Protein AF-K7FGT5-F1 (afdb_monomer_lite)

Secondary structure (DSSP, 8-state):
-HHHHHH-GGGHHHHHHHHHHHHHSTTTHHHHHHHHHHHHHHHGGG-GGGHHHHHHHHHTGGGS---HHHHHHHHHHHHHHHTTS-HHHHHHHHHHHHHHHHHHHHHHHTS---TT-----HHHHHHHHHHHHH------TTPPPHHHHHHHHHHHHHHHH-

Structure (mmCIF, N/CA/C/O backbone):
data_AF-K7FGT5-F1
#
_entry.id   AF-K7FGT5-F1
#
loop_
_atom_site.group_PDB
_atom_site.id
_atom_site.type_symbol
_atom_site.label_atom_id
_atom_site.label_alt_id
_atom_site.label_comp_id
_atom_site.label_asym_id
_atom_site.label_entity_id
_atom_site.label_seq_id
_atom_site.pdbx_PDB_ins_code
_atom_site.Cartn_x
_atom_site.Cartn_y
_atom_site.Cartn_z
_atom_site.occupancy
_atom_site.B_iso_or_equiv
_atom_site.auth_seq_id
_atom_site.auth_comp_id
_atom_site.auth_asym_id
_atom_site.auth_atom_id
_atom_site.pdbx_PDB_model_num
ATOM 1 N N . MET A 1 1 ? 4.982 14.509 -15.306 1.00 84.31 1 MET A N 1
ATOM 2 C CA . MET A 1 1 ? 6.459 14.494 -15.130 1.00 84.31 1 MET A CA 1
ATOM 3 C C . MET A 1 1 ? 6.947 13.137 -14.652 1.00 84.31 1 MET A C 1
ATOM 5 O O . MET A 1 1 ? 8.104 12.831 -14.903 1.00 84.31 1 MET A O 1
ATOM 9 N N . SER A 1 2 ? 6.108 12.308 -14.021 1.00 90.62 2 SER A N 1
ATOM 10 C CA . SER A 1 2 ? 6.472 10.933 -13.660 1.00 90.62 2 SER A CA 1
ATOM 11 C C . SER A 1 2 ? 6.976 10.119 -14.858 1.00 90.62 2 SER A C 1
ATOM 13 O O . SER A 1 2 ? 7.909 9.349 -14.714 1.00 90.62 2 SER A O 1
ATOM 15 N N . GLU A 1 3 ? 6.452 10.367 -16.059 1.00 96.25 3 GLU A N 1
ATOM 16 C CA . GLU A 1 3 ? 6.885 9.739 -17.314 1.00 96.25 3 GLU A CA 1
ATOM 17 C C . GLU A 1 3 ? 8.320 10.116 -17.710 1.00 96.25 3 GLU A C 1
ATOM 19 O O . GLU A 1 3 ? 9.023 9.342 -18.353 1.00 96.25 3 GLU A O 1
ATOM 24 N N . VAL A 1 4 ? 8.768 11.321 -17.344 1.00 96.69 4 VAL A N 1
ATOM 25 C CA . VAL A 1 4 ? 10.150 11.760 -17.586 1.00 96.69 4 VAL A CA 1
ATOM 26 C C . VAL A 1 4 ? 11.094 11.064 -16.612 1.00 96.69 4 VAL A C 1
ATOM 28 O O . VAL A 1 4 ? 12.171 10.649 -17.029 1.00 96.69 4 VAL A O 1
ATOM 31 N N . VAL A 1 5 ? 10.683 10.908 -15.349 1.00 97.25 5 VAL A N 1
ATOM 32 C CA . VAL A 1 5 ? 11.445 10.170 -14.327 1.00 97.25 5 VAL A CA 1
ATOM 33 C C . VAL A 1 5 ? 11.552 8.692 -14.701 1.00 97.25 5 VAL A C 1
ATOM 35 O O . VAL A 1 5 ? 12.636 8.130 -14.628 1.00 97.25 5 VAL A O 1
ATOM 38 N N . ASP A 1 6 ? 10.470 8.090 -15.189 1.00 97.38 6 ASP A N 1
ATOM 39 C CA . ASP A 1 6 ? 10.446 6.703 -15.664 1.00 97.38 6 ASP A CA 1
ATOM 40 C C . ASP A 1 6 ? 11.434 6.462 -16.816 1.00 97.38 6 ASP A C 1
ATOM 42 O O . ASP A 1 6 ? 12.236 5.535 -16.788 1.00 97.38 6 ASP A O 1
ATOM 46 N N . ARG A 1 7 ? 11.485 7.382 -17.789 1.00 97.44 7 ARG A N 1
ATOM 47 C CA . ARG A 1 7 ? 12.470 7.333 -18.886 1.00 97.44 7 ARG A CA 1
ATOM 48 C C . ARG A 1 7 ? 13.898 7.675 -18.456 1.00 97.44 7 ARG A C 1
ATOM 50 O O . ARG A 1 7 ? 14.825 7.466 -19.234 1.00 97.44 7 ARG A O 1
ATOM 57 N N . ASN A 1 8 ? 14.085 8.223 -17.256 1.00 97.06 8 ASN A N 1
ATOM 58 C CA . ASN A 1 8 ? 15.377 8.645 -16.721 1.00 97.06 8 ASN A CA 1
ATOM 59 C C . ASN A 1 8 ? 15.519 8.218 -15.241 1.00 97.06 8 ASN A C 1
ATOM 61 O O . ASN A 1 8 ? 15.565 9.086 -14.362 1.00 97.06 8 ASN A O 1
ATOM 65 N N . PRO A 1 9 ? 15.629 6.905 -14.936 1.00 95.50 9 PRO A N 1
ATOM 66 C CA . PRO A 1 9 ? 15.523 6.393 -13.562 1.00 95.50 9 PRO A CA 1
ATOM 67 C C . PRO A 1 9 ? 16.578 6.923 -12.581 1.00 95.50 9 PRO A C 1
ATOM 69 O O . PRO A 1 9 ? 16.371 6.883 -11.374 1.00 95.50 9 PRO A O 1
ATOM 72 N N . HIS A 1 10 ? 17.689 7.479 -13.071 1.00 95.94 10 HIS A N 1
ATOM 73 C CA . HIS A 1 10 ? 18.703 8.133 -12.236 1.00 95.94 10 HIS A CA 1
ATOM 74 C C . HIS A 1 10 ? 18.173 9.366 -11.478 1.00 95.94 10 HIS A C 1
ATOM 76 O O . HIS A 1 10 ? 18.790 9.801 -10.508 1.00 95.94 10 HIS A O 1
ATOM 82 N N . PHE A 1 11 ? 17.025 9.925 -11.881 1.00 97.25 11 PHE A N 1
ATOM 83 C CA . PHE A 1 11 ? 16.346 10.987 -11.136 1.00 97.25 11 PHE A CA 1
ATOM 84 C C . PHE A 1 11 ? 15.407 10.478 -10.038 1.00 97.25 11 PHE A C 1
ATOM 86 O O . PHE A 1 11 ? 14.853 11.293 -9.302 1.00 97.25 11 PHE A O 1
ATOM 93 N N . LEU A 1 12 ? 15.207 9.167 -9.900 1.00 96.81 12 LEU A N 1
ATOM 94 C CA . LEU A 1 12 ? 14.236 8.623 -8.955 1.00 96.81 12 LEU A CA 1
ATOM 95 C C . LEU A 1 12 ? 14.604 8.961 -7.505 1.00 96.81 12 LEU A C 1
ATOM 97 O O . LEU A 1 12 ? 13.779 9.520 -6.787 1.00 96.81 12 LEU A O 1
ATOM 101 N N . ASP A 1 13 ? 15.860 8.739 -7.115 1.00 97.31 13 ASP A N 1
ATOM 102 C CA . ASP A 1 13 ? 16.384 9.093 -5.791 1.00 97.31 13 ASP A CA 1
ATOM 103 C C . ASP A 1 13 ? 16.219 10.580 -5.436 1.00 97.31 13 ASP A C 1
ATOM 105 O O . ASP A 1 13 ? 15.606 10.881 -4.407 1.00 97.31 13 ASP A O 1
ATOM 109 N N . PRO A 1 14 ? 16.702 11.548 -6.246 1.00 97.88 14 PRO A N 1
ATOM 110 C CA . PRO A 1 14 ? 16.547 12.960 -5.906 1.00 97.88 14 PRO A CA 1
ATOM 111 C C . PRO A 1 14 ? 15.080 13.408 -5.902 1.00 97.88 14 PRO A C 1
ATOM 113 O O . PRO A 1 14 ? 14.708 14.243 -5.074 1.00 97.88 14 PRO A O 1
ATOM 116 N N . VAL A 1 15 ? 14.230 12.846 -6.770 1.00 98.31 15 VAL A N 1
ATOM 117 C CA . VAL A 1 15 ? 12.789 13.138 -6.772 1.00 98.31 15 VAL A CA 1
ATOM 118 C C . VAL A 1 15 ? 12.132 12.618 -5.497 1.00 98.31 15 VAL A C 1
ATOM 120 O O . VAL A 1 15 ? 11.449 13.384 -4.820 1.00 98.31 15 VAL A O 1
ATOM 123 N N . LEU A 1 16 ? 12.359 11.355 -5.128 1.00 97.81 16 LEU A N 1
ATOM 124 C CA . LEU A 1 16 ? 11.823 10.787 -3.891 1.00 97.81 16 LEU A CA 1
ATOM 125 C C . LEU A 1 16 ? 12.344 11.548 -2.671 1.00 97.81 16 LEU A C 1
ATOM 127 O O . LEU A 1 16 ? 11.550 11.943 -1.824 1.00 97.81 16 LEU A O 1
ATOM 131 N N . GLY A 1 17 ? 13.641 11.855 -2.617 1.00 97.88 17 GLY A N 1
ATOM 132 C CA . GLY A 1 17 ? 14.237 12.639 -1.536 1.00 97.88 17 GLY A CA 1
ATOM 133 C C . GLY A 1 17 ? 13.620 14.035 -1.390 1.00 97.88 17 GLY A C 1
ATOM 134 O O . GLY A 1 17 ? 13.401 14.499 -0.271 1.00 97.88 17 GLY A O 1
ATOM 135 N N . TYR A 1 18 ? 13.289 14.703 -2.498 1.00 98.38 18 TYR A N 1
ATOM 136 C CA . TYR A 1 18 ? 12.579 15.983 -2.467 1.00 98.38 18 TYR A CA 1
ATOM 137 C C . TYR A 1 18 ? 11.136 15.831 -1.970 1.00 98.38 18 TYR A C 1
ATOM 139 O O . TYR A 1 18 ? 10.701 16.580 -1.093 1.00 98.38 18 TYR A O 1
ATOM 147 N N . LEU A 1 19 ? 10.405 14.837 -2.478 1.00 98.31 19 LEU A N 1
ATOM 148 C CA . LEU A 1 19 ? 9.025 14.577 -2.067 1.00 98.31 19 LEU A CA 1
ATOM 149 C C . LEU A 1 19 ? 8.926 14.170 -0.593 1.00 98.31 19 LEU A C 1
ATOM 151 O O . LEU A 1 19 ? 7.984 14.577 0.079 1.00 98.31 19 LEU A O 1
ATOM 155 N N . MET A 1 20 ? 9.917 13.450 -0.065 1.00 97.44 20 MET A N 1
ATOM 156 C CA . MET A 1 20 ? 9.985 13.090 1.352 1.00 97.44 20 MET A CA 1
ATOM 157 C C . MET A 1 20 ? 10.088 14.308 2.269 1.00 97.44 20 MET A C 1
ATOM 159 O O . MET A 1 20 ? 9.460 14.325 3.323 1.00 97.44 20 MET A O 1
ATOM 163 N N . LYS A 1 21 ? 10.804 15.365 1.862 1.00 97.94 21 LYS A N 1
ATOM 164 C CA . LYS A 1 21 ? 10.823 16.630 2.620 1.00 97.94 21 LYS A CA 1
ATOM 165 C C . LYS A 1 21 ? 9.427 17.245 2.684 1.00 97.94 21 LYS A C 1
ATOM 167 O O . LYS A 1 21 ? 8.961 17.586 3.764 1.00 97.94 21 LYS A O 1
ATOM 172 N N . GLY A 1 22 ? 8.738 17.301 1.543 1.00 98.12 22 GLY A N 1
ATOM 173 C CA . GLY A 1 22 ? 7.361 17.791 1.474 1.00 98.12 22 GLY A CA 1
ATOM 174 C C . GLY A 1 22 ? 6.374 16.928 2.264 1.00 98.12 22 GLY A C 1
ATOM 175 O O . GLY A 1 22 ? 5.436 17.459 2.847 1.00 98.12 22 GLY A O 1
ATOM 176 N N . LEU A 1 23 ? 6.593 15.611 2.334 1.00 97.88 23 LEU A N 1
ATOM 177 C CA . LEU A 1 23 ? 5.758 14.701 3.120 1.00 97.88 23 LEU A CA 1
ATOM 178 C C . LEU A 1 23 ? 5.823 15.018 4.623 1.00 97.88 23 LEU A C 1
ATOM 180 O O . LEU A 1 23 ? 4.810 14.938 5.315 1.00 97.88 23 LEU A O 1
ATOM 184 N N . CYS A 1 24 ? 6.998 15.426 5.108 1.00 96.75 24 CYS A N 1
ATOM 185 C CA . CYS A 1 24 ? 7.224 15.829 6.497 1.00 96.75 24 CYS A CA 1
ATOM 186 C C . CYS A 1 24 ? 6.742 17.259 6.815 1.00 96.75 24 CYS A C 1
ATOM 188 O O . CYS A 1 24 ? 6.678 17.636 7.985 1.00 96.75 24 CYS A O 1
ATOM 190 N N . GLU A 1 25 ? 6.388 18.064 5.811 1.00 97.56 25 GLU A N 1
ATOM 191 C CA . GLU A 1 25 ? 5.878 19.423 5.999 1.00 97.56 25 GLU A CA 1
ATOM 192 C C . GLU A 1 25 ? 4.345 19.441 6.021 1.00 97.56 25 GLU A C 1
ATOM 194 O O . GLU A 1 25 ? 3.687 19.110 5.037 1.00 97.56 25 GLU A O 1
ATOM 199 N N . LYS A 1 26 ? 3.745 19.893 7.131 1.00 95.00 26 LYS A N 1
ATOM 200 C CA . LYS A 1 26 ? 2.283 19.863 7.347 1.00 95.00 26 LYS A CA 1
ATOM 201 C C . LYS A 1 26 ? 1.466 20.456 6.190 1.00 95.00 26 LYS A C 1
ATOM 203 O O . LYS A 1 26 ? 0.429 19.906 5.836 1.00 95.00 26 LYS A O 1
ATOM 208 N N . SER A 1 27 ? 1.902 21.578 5.620 1.00 97.38 27 SER A N 1
ATOM 209 C CA . SER A 1 27 ? 1.206 22.257 4.517 1.00 97.38 27 SER A CA 1
ATOM 210 C C . SER A 1 27 ? 1.376 21.564 3.162 1.00 97.38 27 SER A C 1
ATOM 212 O O . SER A 1 27 ? 0.578 21.809 2.260 1.00 97.38 27 SER A O 1
ATOM 214 N N . LEU A 1 28 ? 2.389 20.707 3.008 1.00 98.12 28 LEU A N 1
ATOM 215 C CA . LEU A 1 28 ? 2.732 20.044 1.748 1.00 98.12 28 LEU A CA 1
ATOM 216 C C . LEU A 1 28 ? 2.440 18.541 1.756 1.00 98.12 28 LEU A C 1
ATOM 218 O O . LEU A 1 28 ? 2.361 17.946 0.681 1.00 98.12 28 LEU A O 1
ATOM 222 N N . ALA A 1 29 ? 2.217 17.938 2.927 1.00 98.12 29 ALA A N 1
ATOM 223 C CA . ALA A 1 29 ? 2.158 16.492 3.115 1.00 98.12 29 ALA A CA 1
ATOM 224 C C . ALA A 1 29 ? 1.210 15.787 2.133 1.00 98.12 29 ALA A C 1
ATOM 226 O O . ALA A 1 29 ? 1.598 14.836 1.456 1.00 98.12 29 ALA A O 1
ATOM 227 N N . SER A 1 30 ? -0.015 16.295 1.976 1.00 98.12 30 SER A N 1
ATOM 228 C CA . SER A 1 30 ? -1.002 15.694 1.066 1.00 98.12 30 SER A CA 1
ATOM 229 C C . SER A 1 30 ? -0.620 15.836 -0.416 1.00 98.12 30 SER A C 1
ATOM 231 O O . SER A 1 30 ? -0.835 14.915 -1.207 1.00 98.12 30 SER A O 1
ATOM 233 N N . ALA A 1 31 ? -0.016 16.963 -0.807 1.00 98.44 31 ALA A N 1
ATOM 234 C CA . ALA A 1 31 ? 0.466 17.170 -2.174 1.00 98.44 31 ALA A CA 1
ATOM 235 C C . ALA A 1 31 ? 1.672 16.268 -2.480 1.00 98.44 31 ALA A C 1
ATOM 237 O O . ALA A 1 31 ? 1.725 15.646 -3.544 1.00 98.44 31 ALA A O 1
ATOM 238 N N . ALA A 1 32 ? 2.594 16.142 -1.523 1.00 98.56 32 ALA A N 1
ATOM 239 C CA . ALA A 1 32 ? 3.740 15.250 -1.604 1.00 98.56 32 ALA A CA 1
ATOM 240 C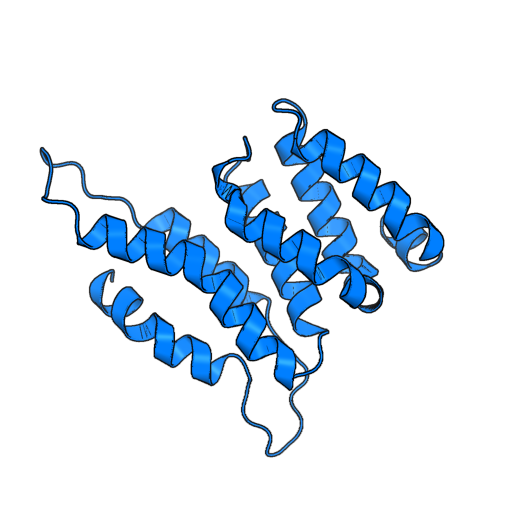 C . ALA A 1 32 ? 3.305 13.783 -1.703 1.00 98.56 32 ALA A C 1
ATOM 242 O O . ALA A 1 32 ? 3.735 13.089 -2.619 1.00 98.56 32 ALA A O 1
ATOM 243 N N . ALA A 1 33 ? 2.381 13.326 -0.853 1.00 98.56 33 ALA A N 1
ATOM 244 C CA . ALA A 1 33 ? 1.838 11.968 -0.908 1.00 98.56 33 ALA A CA 1
ATOM 245 C C . ALA A 1 33 ? 1.186 11.654 -2.266 1.00 98.56 33 ALA A C 1
ATOM 247 O O . ALA A 1 33 ? 1.434 10.598 -2.851 1.00 98.56 33 ALA A O 1
ATOM 248 N N . LYS A 1 34 ? 0.416 12.597 -2.828 1.00 98.50 34 LYS A N 1
ATOM 249 C CA . LYS A 1 34 ? -0.169 12.450 -4.169 1.00 98.50 34 LYS A CA 1
ATOM 250 C C . LYS A 1 34 ? 0.901 12.356 -5.262 1.00 98.50 34 LYS A C 1
ATOM 252 O O . LYS A 1 34 ? 0.757 11.565 -6.194 1.00 98.50 34 LYS A O 1
ATOM 257 N N . ALA A 1 35 ? 1.973 13.139 -5.159 1.00 98.62 35 ALA A N 1
ATOM 258 C CA . ALA A 1 35 ? 3.097 13.068 -6.088 1.00 98.62 35 ALA A CA 1
ATOM 259 C C . ALA A 1 35 ? 3.866 11.741 -5.962 1.00 98.62 35 ALA A C 1
ATOM 261 O O . ALA A 1 35 ? 4.163 11.127 -6.986 1.00 98.62 35 ALA A O 1
ATOM 262 N N . ILE A 1 36 ? 4.107 11.258 -4.737 1.00 98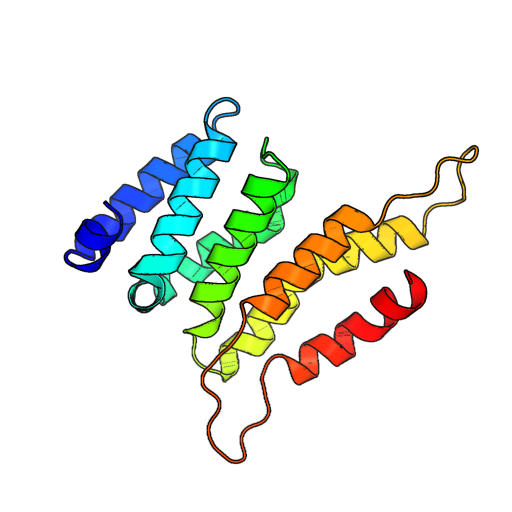.62 36 ILE A N 1
ATOM 263 C CA . ILE A 1 36 ? 4.728 9.950 -4.476 1.00 98.62 36 ILE A CA 1
ATOM 264 C C . ILE A 1 36 ? 3.879 8.841 -5.095 1.00 98.62 36 ILE A C 1
ATOM 266 O O . ILE A 1 36 ? 4.407 8.029 -5.845 1.00 98.62 36 ILE A O 1
ATOM 270 N N . HIS A 1 37 ? 2.559 8.849 -4.886 1.00 98.62 37 HIS A N 1
ATOM 271 C CA . HIS A 1 37 ? 1.650 7.903 -5.539 1.00 98.62 37 HIS A CA 1
ATOM 272 C C . HIS A 1 37 ? 1.806 7.900 -7.068 1.00 98.62 37 HIS A C 1
ATOM 274 O O . HIS A 1 37 ? 1.877 6.830 -7.672 1.00 98.62 37 HIS A O 1
ATOM 280 N N . ASN A 1 38 ? 1.896 9.072 -7.705 1.00 98.50 38 ASN A N 1
ATOM 281 C CA . ASN A 1 38 ? 2.077 9.155 -9.156 1.00 98.50 38 ASN A CA 1
ATOM 282 C C . ASN A 1 38 ? 3.431 8.577 -9.600 1.00 98.50 38 ASN A C 1
ATOM 284 O O . ASN A 1 38 ? 3.491 7.887 -10.616 1.00 98.50 38 ASN A O 1
ATOM 288 N N . ILE A 1 39 ? 4.508 8.834 -8.849 1.00 98.62 39 ILE A N 1
ATOM 289 C CA . ILE A 1 39 ? 5.823 8.223 -9.095 1.00 98.62 39 ILE A CA 1
ATOM 290 C C . ILE A 1 39 ? 5.740 6.704 -8.948 1.00 98.62 39 ILE A C 1
ATOM 292 O O . ILE A 1 39 ? 6.122 6.004 -9.879 1.00 98.62 39 ILE A O 1
ATOM 296 N N . CYS A 1 40 ? 5.158 6.191 -7.861 1.00 98.50 40 CYS A N 1
ATOM 297 C CA . CYS A 1 40 ? 4.952 4.757 -7.659 1.00 98.50 40 CYS A CA 1
ATOM 298 C C . CYS A 1 40 ? 4.142 4.130 -8.797 1.00 98.50 40 CYS A C 1
ATOM 300 O O . CYS A 1 40 ? 4.503 3.078 -9.300 1.00 98.50 40 CYS A O 1
ATOM 302 N N . SER A 1 41 ? 3.054 4.770 -9.230 1.00 98.25 41 SER A N 1
ATOM 303 C CA . SER A 1 41 ? 2.175 4.219 -10.264 1.00 98.25 41 SER A CA 1
ATOM 304 C C . SER A 1 41 ? 2.870 4.084 -11.618 1.00 98.25 41 SER A C 1
ATOM 306 O O . SER A 1 41 ? 2.640 3.090 -12.312 1.00 98.25 41 SER A O 1
ATOM 308 N N . VAL A 1 42 ? 3.666 5.086 -12.004 1.00 98.38 42 VAL A N 1
ATOM 309 C CA . VAL A 1 42 ? 4.337 5.133 -13.311 1.00 98.38 42 VAL A CA 1
ATOM 310 C C . VA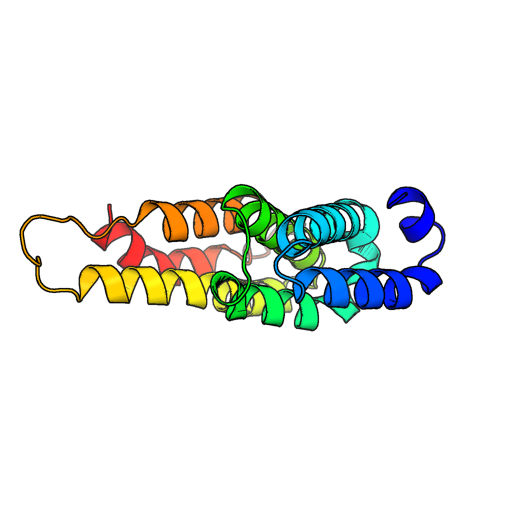L A 1 42 ? 5.657 4.364 -13.278 1.00 98.38 42 VAL A C 1
ATOM 312 O O . VAL A 1 42 ? 5.863 3.513 -14.127 1.00 98.38 42 VAL A O 1
ATOM 315 N N . CYS A 1 43 ? 6.489 4.579 -12.257 1.00 98.12 43 CYS A N 1
ATOM 316 C CA . CYS A 1 43 ? 7.861 4.066 -12.180 1.00 98.12 43 CYS A CA 1
ATOM 317 C C . CYS A 1 43 ? 7.972 2.727 -11.425 1.00 98.12 43 CYS A C 1
ATOM 319 O O . CYS A 1 43 ? 9.068 2.351 -11.016 1.00 98.12 43 CYS A O 1
ATOM 321 N N . ARG A 1 44 ? 6.861 2.020 -11.157 1.00 97.69 44 ARG A N 1
ATOM 322 C CA . ARG A 1 44 ? 6.829 0.811 -10.296 1.00 97.69 44 ARG A CA 1
ATOM 323 C C . ARG A 1 44 ? 7.866 -0.253 -10.657 1.00 97.69 44 ARG A C 1
ATOM 325 O O . ARG A 1 44 ? 8.371 -0.915 -9.757 1.00 97.69 44 ARG A O 1
ATOM 332 N N . ASP A 1 45 ? 8.203 -0.386 -11.938 1.00 96.62 45 ASP A N 1
ATOM 333 C CA . ASP A 1 45 ? 9.166 -1.377 -12.427 1.00 96.62 45 ASP A CA 1
ATOM 334 C C . ASP A 1 45 ? 10.622 -1.024 -12.031 1.00 96.62 45 ASP A C 1
ATOM 336 O O . ASP A 1 45 ? 11.494 -1.888 -12.012 1.00 96.62 45 ASP A O 1
ATOM 340 N N . HIS A 1 46 ? 10.877 0.225 -11.623 1.00 96.50 46 HIS A N 1
ATOM 341 C CA . HIS A 1 46 ? 12.165 0.728 -11.123 1.00 96.50 46 HIS A CA 1
ATOM 342 C C . HIS A 1 46 ? 12.182 0.965 -9.602 1.00 96.50 46 HIS A C 1
ATOM 344 O O . HIS A 1 46 ? 13.188 1.395 -9.044 1.00 96.50 46 HIS A O 1
ATOM 350 N N . MET A 1 47 ? 11.076 0.687 -8.906 1.00 97.19 47 MET A N 1
ATOM 351 C CA . MET A 1 47 ? 10.880 1.083 -7.504 1.00 97.19 47 MET A CA 1
ATOM 352 C C . MET A 1 47 ? 11.200 -0.012 -6.479 1.00 97.19 47 MET A C 1
ATOM 354 O O . MET A 1 47 ? 11.107 0.246 -5.280 1.00 97.19 47 MET A O 1
ATOM 358 N N . ALA A 1 48 ? 11.603 -1.214 -6.907 1.00 96.12 48 ALA A N 1
ATOM 359 C CA . ALA A 1 48 ? 11.841 -2.344 -6.001 1.00 96.12 48 ALA A CA 1
ATOM 360 C C . ALA A 1 48 ? 12.850 -2.017 -4.880 1.00 96.12 48 ALA A C 1
ATOM 362 O O . ALA A 1 48 ? 12.621 -2.361 -3.723 1.00 96.12 48 ALA A O 1
ATOM 363 N N . GLN A 1 49 ? 13.925 -1.286 -5.197 1.00 95.94 49 GLN A N 1
ATOM 364 C CA . GLN A 1 49 ? 14.937 -0.865 -4.218 1.00 95.94 49 GLN A CA 1
ATOM 365 C C . GLN A 1 49 ? 14.430 0.184 -3.210 1.00 95.94 49 GLN A C 1
ATOM 367 O O . GLN A 1 49 ? 14.963 0.291 -2.110 1.00 95.94 49 GLN A O 1
ATOM 372 N N . HIS A 1 50 ? 13.380 0.934 -3.557 1.00 97.50 50 HIS A N 1
ATOM 373 C CA . HIS A 1 50 ? 12.786 1.967 -2.701 1.00 97.50 50 HIS A CA 1
ATOM 374 C C . HIS A 1 50 ? 11.595 1.447 -1.887 1.00 97.50 50 HIS A C 1
ATOM 376 O O . HIS A 1 50 ? 11.035 2.183 -1.073 1.00 97.50 50 HIS A O 1
ATOM 382 N N . PHE A 1 51 ? 11.196 0.185 -2.085 1.00 98.06 51 PHE A N 1
ATOM 383 C CA . PHE A 1 51 ? 10.002 -0.371 -1.458 1.00 98.06 51 PHE A CA 1
ATOM 384 C C . PHE A 1 51 ? 10.061 -0.340 0.074 1.00 98.06 51 PHE A C 1
ATOM 386 O O . PHE A 1 51 ? 9.073 0.019 0.708 1.00 98.06 51 PHE A O 1
ATOM 393 N N . ASN A 1 52 ? 11.218 -0.629 0.676 1.00 97.25 52 ASN A N 1
ATOM 394 C CA . ASN A 1 52 ? 11.365 -0.590 2.135 1.00 97.25 52 ASN A CA 1
ATOM 395 C C . ASN A 1 52 ? 11.064 0.804 2.708 1.00 97.25 52 ASN A C 1
ATOM 397 O O . ASN A 1 52 ? 10.361 0.912 3.708 1.00 97.25 52 ASN A O 1
ATOM 401 N N . GLY A 1 53 ? 11.500 1.870 2.027 1.00 97.50 53 GLY A N 1
ATOM 402 C CA . GLY A 1 53 ? 11.156 3.239 2.416 1.00 97.50 53 GLY A CA 1
ATOM 403 C C . GLY A 1 53 ? 9.651 3.505 2.311 1.00 97.50 53 GLY A C 1
ATOM 404 O O . GLY A 1 53 ? 9.057 4.071 3.222 1.00 97.50 53 GLY A O 1
ATOM 405 N N . LEU A 1 54 ? 8.993 3.030 1.245 1.00 98.12 54 LEU A N 1
ATOM 406 C CA . LEU A 1 54 ? 7.531 3.129 1.117 1.00 98.12 54 LEU A CA 1
ATOM 407 C C . LEU A 1 54 ? 6.789 2.375 2.227 1.00 98.12 54 LEU A C 1
ATOM 409 O O . LEU A 1 54 ? 5.751 2.839 2.703 1.00 98.12 54 LEU A O 1
ATOM 413 N N . LEU A 1 55 ? 7.313 1.222 2.640 1.00 97.81 55 LEU A N 1
ATOM 414 C CA . LEU A 1 55 ? 6.743 0.420 3.712 1.00 97.81 55 LEU A CA 1
ATOM 415 C C . LEU A 1 55 ? 6.880 1.115 5.073 1.00 97.81 55 LEU A C 1
ATOM 417 O O . LEU A 1 55 ? 5.925 1.133 5.845 1.00 97.81 55 LEU A O 1
ATOM 421 N N . GLU A 1 56 ? 8.019 1.749 5.355 1.00 97.50 56 GLU A N 1
ATOM 422 C CA . GLU A 1 56 ? 8.214 2.565 6.562 1.00 97.50 56 GLU A CA 1
ATOM 423 C C . GLU A 1 56 ? 7.249 3.755 6.622 1.00 97.50 56 GLU A C 1
ATOM 425 O O . GLU A 1 56 ? 6.654 4.025 7.671 1.00 97.50 56 GLU A O 1
ATOM 430 N N . ILE A 1 57 ? 7.022 4.423 5.489 1.00 96.94 57 ILE A N 1
ATOM 431 C CA . ILE A 1 57 ? 6.032 5.500 5.397 1.00 96.94 57 ILE A CA 1
ATOM 432 C C . ILE A 1 57 ? 4.622 4.953 5.656 1.00 96.94 57 ILE A C 1
ATOM 434 O O . ILE A 1 57 ? 3.862 5.543 6.418 1.00 96.94 57 ILE A O 1
ATOM 438 N N . ALA A 1 58 ? 4.270 3.803 5.075 1.00 96.69 58 ALA A N 1
ATOM 439 C CA . ALA A 1 58 ? 2.967 3.178 5.296 1.00 96.69 58 ALA A CA 1
ATOM 440 C C . ALA A 1 58 ? 2.758 2.736 6.758 1.00 96.69 58 ALA A C 1
ATOM 442 O O . ALA A 1 58 ? 1.647 2.837 7.277 1.00 96.69 58 ALA A O 1
ATOM 443 N N . ARG A 1 59 ? 3.820 2.300 7.449 1.00 95.62 59 ARG A N 1
ATOM 444 C CA . ARG A 1 59 ? 3.784 1.974 8.887 1.00 95.62 59 ARG A CA 1
ATOM 445 C C . ARG A 1 59 ? 3.553 3.189 9.770 1.00 95.62 59 ARG A C 1
ATOM 447 O O . ARG A 1 59 ? 2.905 3.081 10.805 1.00 95.62 59 ARG A O 1
ATOM 454 N N . SER A 1 60 ? 4.073 4.336 9.353 1.00 95.19 60 SER A N 1
ATOM 455 C CA . SER A 1 60 ? 3.968 5.604 10.070 1.00 95.19 60 SER A CA 1
ATOM 456 C C . SER A 1 60 ? 2.886 6.525 9.492 1.00 95.19 60 SER A C 1
ATOM 458 O O . SER A 1 60 ? 2.863 7.710 9.813 1.00 95.19 60 SER A O 1
ATOM 460 N N . LEU A 1 61 ? 1.960 6.006 8.675 1.00 95.06 61 LEU A N 1
ATOM 461 C CA . LEU A 1 61 ? 1.027 6.803 7.867 1.00 95.06 61 LEU A CA 1
ATOM 462 C C . LEU A 1 61 ? 0.227 7.839 8.672 1.00 95.06 61 LEU A C 1
ATOM 464 O O . LEU A 1 61 ? 0.077 8.974 8.229 1.00 95.06 61 LEU A O 1
ATOM 468 N N . ASP A 1 62 ? -0.231 7.465 9.869 1.00 93.25 62 ASP A N 1
ATOM 469 C CA . ASP A 1 62 ? -1.028 8.322 10.762 1.00 93.25 62 ASP A CA 1
ATOM 470 C C . ASP A 1 62 ? -0.200 9.376 11.515 1.00 93.25 62 ASP A C 1
ATOM 472 O O . ASP A 1 62 ? -0.759 10.253 12.170 1.00 93.25 62 ASP A O 1
ATOM 476 N N . SER A 1 63 ? 1.132 9.318 11.422 1.00 94.88 63 SER A N 1
ATOM 477 C CA . SER A 1 63 ? 2.018 10.362 11.956 1.00 94.88 63 SER A CA 1
ATOM 478 C C . SER A 1 63 ? 2.122 11.576 11.026 1.00 94.88 63 SER A C 1
ATOM 480 O O . SER A 1 63 ? 2.475 12.671 11.470 1.00 94.88 63 SER A O 1
ATOM 482 N N . PHE A 1 64 ? 1.779 11.407 9.746 1.00 94.69 64 PHE A N 1
ATOM 483 C CA . PHE A 1 64 ? 1.759 12.482 8.763 1.00 94.69 64 PHE A CA 1
ATOM 484 C C . PHE A 1 64 ? 0.411 13.211 8.767 1.00 94.69 64 PHE A C 1
ATOM 486 O O . PHE A 1 64 ? -0.652 12.615 8.925 1.00 94.69 64 PHE A O 1
ATOM 493 N N . MET A 1 65 ? 0.439 14.521 8.514 1.00 94.88 65 MET A N 1
ATOM 494 C CA . MET A 1 65 ? -0.761 15.363 8.408 1.00 94.88 65 MET A CA 1
ATOM 495 C C . MET A 1 65 ? -1.413 15.220 7.021 1.00 94.88 65 MET A C 1
ATOM 497 O O . MET A 1 65 ? -1.437 16.158 6.221 1.00 94.88 65 MET A O 1
ATOM 501 N N . LEU A 1 66 ? -1.888 14.013 6.708 1.00 96.62 66 LEU A N 1
ATOM 502 C CA . LEU A 1 66 ? -2.479 13.659 5.416 1.00 96.62 66 LEU A CA 1
ATOM 503 C C . LEU A 1 66 ? -3.999 13.808 5.422 1.00 96.62 66 LEU A C 1
ATOM 505 O O . LEU A 1 66 ? -4.662 13.507 6.413 1.00 96.62 66 LEU A O 1
ATOM 509 N N . SER A 1 67 ? -4.561 14.199 4.277 1.00 95.88 67 SER A N 1
ATOM 510 C CA . SER A 1 67 ? -5.981 13.969 4.021 1.00 95.88 67 SER A CA 1
ATOM 511 C C . SER A 1 67 ? -6.256 12.462 3.866 1.00 95.88 67 SER A C 1
ATOM 513 O O . SER A 1 67 ? -5.345 11.709 3.489 1.00 95.88 67 SER A O 1
ATOM 515 N N . PRO A 1 68 ? -7.498 12.001 4.099 1.00 93.75 68 PRO A N 1
ATOM 516 C CA . PRO A 1 68 ? -7.869 10.600 3.889 1.00 93.75 68 PRO A CA 1
ATOM 517 C C . PRO A 1 68 ? -7.514 10.094 2.483 1.00 93.75 68 PRO A C 1
ATOM 519 O O . PRO A 1 68 ? -6.939 9.017 2.325 1.00 93.75 68 PRO A O 1
ATOM 522 N N . GLU A 1 69 ? -7.762 10.906 1.454 1.00 95.94 69 GLU A N 1
ATOM 523 C CA . GLU A 1 69 ? -7.492 10.565 0.055 1.00 95.94 69 GLU A CA 1
ATOM 524 C C . GLU A 1 69 ? -5.992 10.457 -0.224 1.00 95.94 69 GLU A C 1
ATOM 526 O O . GLU A 1 69 ? -5.562 9.589 -0.986 1.00 95.94 69 GLU A O 1
ATOM 531 N N . ALA A 1 70 ? -5.184 11.327 0.389 1.00 97.62 70 ALA A N 1
ATOM 532 C CA . ALA A 1 70 ? -3.735 11.290 0.255 1.00 97.62 70 ALA A CA 1
ATOM 533 C C . ALA A 1 70 ? -3.144 10.033 0.913 1.00 97.62 70 ALA A C 1
ATOM 535 O O . ALA A 1 70 ? -2.287 9.381 0.316 1.00 97.62 70 ALA A O 1
ATOM 536 N N . ALA A 1 71 ? -3.645 9.651 2.092 1.00 97.75 71 ALA A N 1
ATOM 537 C CA . ALA A 1 71 ? -3.239 8.431 2.786 1.00 97.75 71 ALA A CA 1
ATOM 538 C C . ALA A 1 71 ? -3.592 7.165 1.979 1.00 97.75 71 ALA A C 1
ATOM 540 O O . ALA A 1 71 ? -2.736 6.308 1.753 1.00 97.75 71 ALA A O 1
ATOM 541 N N . VAL A 1 72 ? -4.826 7.079 1.467 1.00 98.00 72 VAL A N 1
ATOM 542 C CA . VAL A 1 72 ? -5.278 5.981 0.590 1.00 98.00 72 VAL A CA 1
ATOM 543 C C . VAL A 1 72 ? -4.468 5.9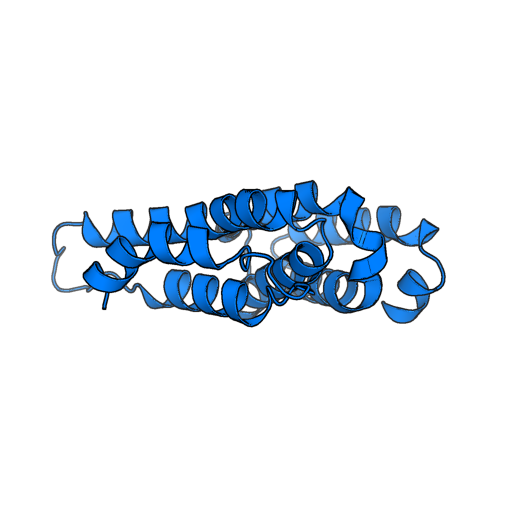38 -0.710 1.00 98.00 72 VAL A C 1
ATOM 545 O O . VAL A 1 72 ? -4.048 4.867 -1.147 1.00 98.00 72 VAL A O 1
ATOM 548 N N . GLY A 1 73 ? -4.203 7.096 -1.321 1.00 98.19 73 GLY A N 1
ATOM 549 C CA . GLY A 1 73 ? -3.379 7.206 -2.525 1.00 98.19 73 GLY A CA 1
ATOM 550 C C . GLY A 1 73 ? -1.948 6.715 -2.308 1.00 98.19 73 GLY A C 1
ATOM 551 O O . GLY A 1 73 ? -1.394 6.027 -3.165 1.00 98.19 73 GLY A O 1
ATOM 552 N N . LEU A 1 74 ? -1.362 7.005 -1.147 1.00 98.38 74 LEU A N 1
ATOM 553 C CA . LEU A 1 74 ? -0.024 6.538 -0.808 1.00 98.38 74 LEU A CA 1
ATOM 554 C C . LEU A 1 74 ? 0.024 5.013 -0.657 1.00 98.38 74 LEU A C 1
ATOM 556 O O . LEU A 1 74 ? 0.874 4.375 -1.274 1.00 98.38 74 LEU A O 1
ATOM 560 N N . LEU A 1 75 ? -0.939 4.420 0.060 1.00 98.62 75 LEU A N 1
ATOM 561 C CA . LEU A 1 75 ? -1.067 2.961 0.174 1.00 98.62 75 LEU A CA 1
ATOM 562 C C . LEU A 1 75 ? -1.294 2.291 -1.183 1.00 98.62 75 LEU A C 1
ATOM 564 O O . LEU A 1 75 ? -0.682 1.264 -1.466 1.00 98.62 75 LEU A O 1
ATOM 568 N N . LYS A 1 76 ? -2.110 2.896 -2.055 1.00 98.69 76 LYS A N 1
ATOM 569 C CA . LYS A 1 76 ? -2.262 2.452 -3.446 1.00 98.69 76 LYS A CA 1
ATOM 570 C C . LYS A 1 76 ? -0.919 2.436 -4.175 1.00 98.69 76 LYS A C 1
ATOM 572 O O . LYS A 1 76 ? -0.607 1.459 -4.849 1.00 98.69 76 LYS A O 1
ATOM 577 N N . GLY A 1 77 ? -0.126 3.500 -4.047 1.00 98.56 77 GLY A N 1
ATOM 578 C CA . GLY A 1 77 ? 1.210 3.579 -4.639 1.00 98.56 77 GLY A CA 1
ATOM 579 C C . GLY A 1 77 ? 2.118 2.456 -4.138 1.00 98.56 77 GLY A C 1
ATOM 580 O O . GLY A 1 77 ? 2.710 1.741 -4.945 1.00 98.56 77 GLY A O 1
ATOM 581 N N . THR A 1 78 ? 2.166 2.248 -2.822 1.00 98.62 78 THR A N 1
ATOM 582 C CA . THR A 1 78 ? 2.936 1.167 -2.194 1.00 98.62 78 THR A CA 1
ATOM 583 C C . THR A 1 78 ? 2.483 -0.213 -2.676 1.00 98.62 78 THR A C 1
ATOM 585 O O . THR A 1 78 ? 3.323 -1.031 -3.043 1.00 98.62 78 THR A O 1
ATOM 588 N N . ALA A 1 79 ? 1.174 -0.465 -2.770 1.00 98.69 79 ALA A N 1
ATOM 589 C CA . ALA A 1 79 ? 0.616 -1.731 -3.251 1.00 98.69 79 ALA A CA 1
ATOM 590 C C . ALA A 1 79 ? 0.949 -2.019 -4.729 1.00 98.69 79 ALA A C 1
ATOM 592 O O . ALA A 1 79 ? 1.202 -3.168 -5.093 1.00 98.69 79 ALA A O 1
ATOM 593 N N . LEU A 1 80 ? 0.998 -0.984 -5.578 1.00 98.75 80 LEU A N 1
ATOM 594 C CA . LEU A 1 80 ? 1.394 -1.118 -6.985 1.00 98.75 80 LEU A CA 1
ATOM 595 C C . LEU A 1 80 ? 2.872 -1.496 -7.147 1.00 98.75 80 LEU A C 1
ATOM 597 O O . LEU A 1 80 ? 3.197 -2.269 -8.047 1.00 98.75 80 LEU A O 1
ATOM 601 N N . VAL A 1 81 ? 3.755 -0.965 -6.293 1.00 98.62 81 VAL A N 1
ATOM 602 C CA . VAL A 1 81 ? 5.180 -1.344 -6.264 1.00 98.62 81 VAL A CA 1
ATOM 603 C C . VAL A 1 81 ? 5.348 -2.744 -5.673 1.00 98.62 81 VAL A C 1
ATOM 605 O O . VAL A 1 81 ? 6.078 -3.555 -6.234 1.00 98.62 81 VAL A O 1
ATOM 608 N N . LEU A 1 82 ? 4.619 -3.062 -4.598 1.00 98.44 82 LEU A N 1
ATOM 609 C CA . LEU A 1 82 ? 4.587 -4.395 -3.986 1.00 98.44 82 LEU A CA 1
ATOM 610 C C . LEU A 1 82 ? 4.261 -5.483 -5.017 1.00 98.44 82 LEU A C 1
ATOM 612 O O . LEU A 1 82 ? 4.943 -6.500 -5.071 1.00 98.44 82 LEU A O 1
ATOM 616 N N . ALA A 1 83 ? 3.276 -5.247 -5.888 1.00 98.25 83 ALA A N 1
ATOM 617 C CA . ALA A 1 83 ? 2.880 -6.184 -6.942 1.00 98.25 83 ALA A CA 1
ATOM 618 C C . ALA A 1 83 ? 3.970 -6.459 -8.003 1.00 98.25 83 ALA A C 1
ATOM 620 O O . ALA A 1 83 ? 3.777 -7.326 -8.855 1.00 98.25 83 ALA A O 1
ATOM 621 N N . ARG A 1 84 ? 5.088 -5.717 -7.985 1.00 97.56 84 ARG A N 1
ATOM 622 C CA . ARG A 1 84 ? 6.251 -5.900 -8.872 1.00 97.56 84 ARG A CA 1
ATOM 623 C C . ARG A 1 84 ? 7.433 -6.596 -8.203 1.00 97.56 84 ARG A C 1
ATOM 625 O O . ARG A 1 84 ? 8.425 -6.863 -8.874 1.00 97.56 84 ARG A O 1
ATOM 632 N N . LEU A 1 85 ? 7.350 -6.885 -6.906 1.00 97.31 85 LEU A N 1
ATOM 633 C CA . LEU A 1 85 ? 8.385 -7.647 -6.212 1.00 97.31 85 LEU A CA 1
ATOM 634 C C . LEU A 1 85 ? 8.331 -9.140 -6.596 1.00 97.31 85 LEU A C 1
ATOM 636 O O . LEU A 1 85 ? 7.305 -9.611 -7.087 1.00 97.31 85 LEU A O 1
ATOM 640 N N . PRO A 1 86 ? 9.409 -9.909 -6.345 1.00 95.06 86 PRO A N 1
ATOM 641 C CA . PRO A 1 86 ? 9.366 -11.369 -6.428 1.00 95.06 86 PRO A CA 1
ATOM 642 C C . PRO A 1 86 ? 8.256 -11.947 -5.543 1.00 95.06 86 PRO A C 1
ATOM 644 O O . PRO A 1 86 ? 8.068 -11.475 -4.417 1.00 95.06 86 PRO A O 1
ATOM 647 N N . LEU A 1 87 ? 7.540 -12.968 -6.029 1.00 92.69 87 LEU A N 1
ATOM 648 C CA . LEU A 1 87 ? 6.358 -13.537 -5.365 1.00 92.69 87 LEU A CA 1
ATOM 649 C C . LEU A 1 87 ? 6.631 -13.958 -3.917 1.00 92.69 87 LEU A C 1
ATOM 651 O O . LEU A 1 87 ? 5.777 -13.770 -3.049 1.00 92.69 87 LEU A O 1
ATOM 655 N N . GLU A 1 88 ? 7.835 -14.460 -3.647 1.00 89.69 88 GLU A N 1
ATOM 656 C CA . GLU A 1 88 ? 8.283 -14.905 -2.327 1.00 89.69 88 GLU A CA 1
ATOM 657 C C . GLU A 1 88 ? 8.301 -13.755 -1.313 1.00 89.69 88 GLU A C 1
ATOM 659 O O . GLU A 1 88 ? 8.030 -13.969 -0.134 1.00 89.69 88 GLU A O 1
ATOM 664 N N . LYS A 1 89 ? 8.575 -12.528 -1.776 1.00 95.62 89 LYS A N 1
ATOM 665 C CA . LYS A 1 89 ? 8.604 -11.320 -0.941 1.00 95.62 89 LYS A CA 1
ATOM 666 C C . LYS A 1 89 ? 7.240 -10.658 -0.802 1.00 95.62 89 LYS A C 1
ATOM 668 O O . LYS A 1 89 ? 7.001 -9.965 0.182 1.00 95.62 89 LYS A O 1
ATOM 673 N N . ILE A 1 90 ? 6.338 -10.849 -1.769 1.00 97.38 90 ILE A N 1
ATOM 674 C CA . ILE A 1 90 ? 5.038 -10.165 -1.758 1.00 97.38 90 ILE A CA 1
ATOM 675 C C . ILE A 1 90 ? 4.237 -10.538 -0.517 1.00 97.38 90 ILE A C 1
ATOM 677 O O . ILE A 1 90 ? 3.703 -9.646 0.130 1.00 97.38 90 ILE A O 1
ATOM 681 N N . ALA A 1 91 ? 4.156 -11.825 -0.175 1.00 95.44 91 ALA A N 1
ATOM 682 C CA . ALA A 1 91 ? 3.365 -12.271 0.971 1.00 95.44 91 ALA A CA 1
ATOM 683 C C . ALA A 1 91 ? 3.880 -11.675 2.294 1.00 95.44 91 ALA A C 1
ATOM 685 O O . ALA A 1 91 ? 3.088 -11.157 3.073 1.00 95.44 91 ALA A O 1
ATOM 686 N N . GLU A 1 92 ? 5.199 -11.696 2.512 1.00 95.69 92 GLU A N 1
ATOM 687 C CA . GLU A 1 92 ? 5.847 -11.116 3.695 1.00 95.69 92 GLU A CA 1
ATOM 688 C C . G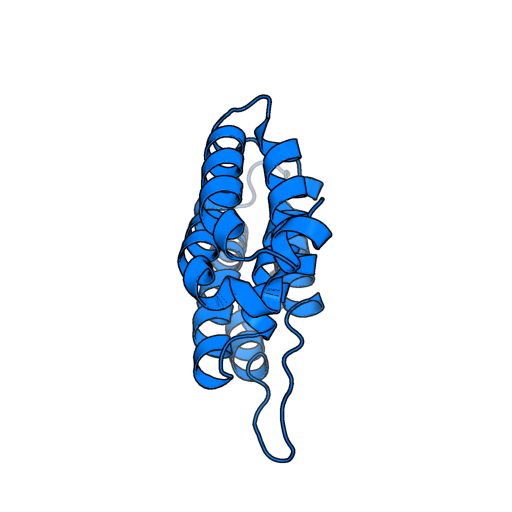LU A 1 92 ? 5.551 -9.615 3.812 1.00 95.69 92 GLU A C 1
ATOM 690 O O . GLU A 1 92 ? 4.971 -9.155 4.797 1.00 95.69 92 GLU A O 1
ATOM 695 N N . CYS A 1 93 ? 5.862 -8.855 2.762 1.00 97.56 93 CYS A N 1
ATOM 696 C CA . CYS A 1 93 ? 5.663 -7.413 2.755 1.00 97.56 93 CYS A CA 1
ATOM 697 C C . CYS A 1 93 ? 4.179 -7.014 2.823 1.00 97.56 93 CYS A C 1
ATOM 699 O O . CYS A 1 93 ? 3.845 -5.980 3.401 1.00 97.56 93 CYS A O 1
ATOM 701 N N . LEU A 1 94 ? 3.279 -7.817 2.247 1.00 98.12 94 LEU A N 1
ATOM 702 C CA . LEU A 1 94 ? 1.838 -7.591 2.319 1.00 98.12 94 LEU A CA 1
ATOM 703 C C . LEU A 1 94 ? 1.313 -7.787 3.745 1.00 98.12 94 LEU A C 1
ATOM 705 O O . LEU A 1 94 ? 0.559 -6.937 4.218 1.00 98.12 94 LEU A O 1
ATOM 709 N N . SER A 1 95 ? 1.730 -8.850 4.445 1.00 97.19 95 SER A N 1
ATOM 710 C CA . SER A 1 95 ? 1.369 -9.053 5.855 1.00 97.19 95 SER A CA 1
ATOM 711 C C . SER A 1 95 ? 1.815 -7.865 6.709 1.00 97.19 95 SER A C 1
ATOM 713 O O . SER A 1 95 ? 1.028 -7.346 7.500 1.00 97.19 95 SER A O 1
ATOM 715 N N . GLU A 1 96 ? 3.036 -7.364 6.506 1.00 96.50 96 GLU A N 1
ATOM 716 C CA . GLU A 1 96 ? 3.539 -6.188 7.226 1.00 96.50 96 GLU A CA 1
ATOM 717 C C . GLU A 1 96 ? 2.766 -4.903 6.898 1.00 96.50 96 GLU A C 1
ATOM 719 O O . GLU A 1 96 ? 2.466 -4.112 7.795 1.00 96.50 96 GLU A O 1
ATOM 724 N N . LEU A 1 97 ? 2.415 -4.697 5.626 1.00 97.31 97 LEU A N 1
ATOM 725 C CA . LEU A 1 97 ? 1.639 -3.541 5.183 1.00 97.31 97 LEU A CA 1
ATOM 726 C C . LEU A 1 97 ? 0.217 -3.554 5.776 1.00 97.31 97 LEU A C 1
ATOM 728 O O . LEU A 1 97 ? -0.299 -2.512 6.185 1.00 97.31 97 LEU A O 1
ATOM 732 N N . CYS A 1 98 ? -0.402 -4.733 5.872 1.00 98.12 98 CYS A N 1
ATOM 733 C CA . CYS A 1 98 ? -1.719 -4.920 6.481 1.00 98.12 98 CYS A CA 1
ATOM 734 C C . CYS A 1 98 ? -1.691 -4.842 8.017 1.00 98.12 98 CYS A C 1
ATOM 736 O O . CYS A 1 98 ? -2.681 -4.415 8.616 1.00 98.12 98 CYS A O 1
ATOM 738 N N . ALA A 1 99 ? -0.580 -5.217 8.664 1.00 96.44 99 ALA A N 1
ATOM 739 C CA . ALA A 1 99 ? -0.480 -5.336 10.120 1.00 96.44 99 ALA A CA 1
ATOM 740 C C . ALA A 1 99 ? -0.879 -4.054 10.863 1.00 96.44 99 ALA A C 1
ATOM 742 O O . ALA A 1 99 ? -1.552 -4.116 11.889 1.00 96.44 99 ALA A O 1
ATOM 743 N N . VAL A 1 100 ? -0.517 -2.887 10.327 1.00 92.44 100 VAL A N 1
ATOM 744 C CA . VAL A 1 100 ? -0.827 -1.577 10.927 1.00 92.44 100 VAL A CA 1
ATOM 745 C C . VAL A 1 100 ? -2.338 -1.372 11.039 1.00 92.44 100 VAL A C 1
ATOM 747 O O . VAL A 1 100 ? -2.838 -0.973 12.090 1.00 92.44 100 VAL A O 1
ATOM 750 N N . GLN A 1 101 ? -3.079 -1.713 9.982 1.00 96.44 101 GLN A N 1
ATOM 751 C CA . GLN A 1 101 ? -4.534 -1.555 9.948 1.00 96.44 101 GLN A CA 1
ATOM 752 C C . GLN A 1 101 ? -5.227 -2.639 10.780 1.00 96.44 101 GLN A C 1
ATOM 754 O O . GLN A 1 101 ? -6.182 -2.356 11.496 1.00 96.44 101 GLN A O 1
ATOM 759 N N . VAL A 1 102 ? -4.697 -3.866 10.769 1.00 96.81 102 VAL A N 1
ATOM 760 C CA . VAL A 1 102 ? -5.171 -4.966 11.625 1.00 96.81 102 VAL A CA 1
ATOM 761 C C . VAL A 1 102 ? -5.028 -4.617 13.108 1.00 96.81 102 VAL A C 1
ATOM 763 O O . VAL A 1 102 ? -5.947 -4.858 13.888 1.00 96.81 102 VAL A O 1
ATOM 766 N N . MET A 1 103 ? -3.900 -4.030 13.516 1.00 94.56 103 MET A N 1
ATOM 767 C CA . MET A 1 103 ? -3.697 -3.570 14.893 1.00 94.56 103 MET A CA 1
ATOM 768 C C . MET A 1 103 ? -4.661 -2.439 15.261 1.00 94.56 103 MET A C 1
ATOM 770 O O . MET A 1 103 ? -5.196 -2.444 16.370 1.00 94.56 103 MET A O 1
ATOM 774 N N . ALA A 1 104 ? -4.920 -1.505 14.339 1.00 93.31 104 ALA A N 1
ATOM 775 C CA . ALA A 1 104 ? -5.913 -0.454 14.544 1.00 93.31 104 ALA A CA 1
ATOM 776 C C . ALA A 1 104 ? -7.316 -1.043 14.774 1.00 93.31 104 ALA A C 1
ATOM 778 O O . ALA A 1 104 ? -7.961 -0.684 15.755 1.00 93.31 104 ALA A O 1
ATOM 779 N N . LEU A 1 105 ? -7.744 -2.009 13.955 1.00 95.12 105 LEU A N 1
ATOM 780 C CA . LEU A 1 105 ? -9.028 -2.702 14.119 1.00 95.12 105 LEU A CA 1
ATOM 781 C C . LEU A 1 105 ? -9.128 -3.443 15.457 1.00 95.12 105 LEU A C 1
ATOM 783 O O . LEU A 1 105 ? -10.075 -3.231 16.208 1.00 95.12 105 LEU A O 1
ATOM 787 N N . LYS A 1 106 ? -8.114 -4.240 15.818 1.00 94.62 106 LYS A N 1
ATOM 788 C CA . LYS A 1 106 ? -8.076 -4.936 17.118 1.00 94.62 106 LYS A CA 1
ATOM 789 C C . LYS A 1 106 ? -8.186 -3.964 18.292 1.00 94.62 106 LYS A C 1
ATOM 791 O O . LYS A 1 106 ? -8.876 -4.244 19.268 1.00 94.62 106 LYS A O 1
ATOM 796 N N . LYS A 1 107 ? -7.533 -2.802 18.193 1.00 92.38 107 LYS A N 1
ATOM 797 C CA . LYS A 1 107 ? -7.627 -1.756 19.212 1.00 92.38 107 LYS A CA 1
ATOM 798 C C . LYS A 1 107 ? -9.044 -1.183 19.311 1.00 92.38 107 LYS A C 1
ATOM 800 O O . LYS A 1 107 ? -9.474 -0.889 20.422 1.00 92.38 107 LYS A O 1
ATOM 805 N N . LEU A 1 108 ? -9.754 -1.010 18.195 1.00 91.56 108 LEU A N 1
ATOM 806 C CA . LEU A 1 108 ? -11.148 -0.544 18.195 1.00 91.56 108 LEU A CA 1
ATOM 807 C C . LEU A 1 108 ? -12.091 -1.570 18.837 1.00 91.56 108 LEU A C 1
ATOM 809 O O . LEU A 1 108 ? -12.959 -1.169 19.603 1.00 91.56 108 LEU A O 1
ATOM 813 N N . LEU A 1 109 ? -11.874 -2.866 18.589 1.00 89.88 109 LEU A N 1
ATOM 814 C CA . LEU A 1 109 ? -12.654 -3.963 19.182 1.00 89.88 109 LEU A CA 1
ATOM 815 C C . LEU A 1 109 ? -12.420 -4.113 20.693 1.00 89.88 109 LEU A C 1
ATOM 817 O O . LEU A 1 109 ? -13.326 -4.469 21.434 1.00 89.88 109 LEU A O 1
ATOM 821 N N . SER A 1 110 ? -11.207 -3.808 21.164 1.00 88.56 110 SER A N 1
ATOM 822 C CA . SER A 1 110 ? -10.861 -3.873 22.593 1.00 88.56 110 SER A CA 1
ATOM 823 C C . SER A 1 110 ? -11.355 -2.685 23.431 1.00 88.56 110 SER A C 1
ATOM 825 O O . SER A 1 110 ? -11.184 -2.690 24.649 1.00 88.56 110 SER A O 1
ATOM 827 N N . GLN A 1 111 ? -11.895 -1.637 22.803 1.00 83.38 111 GLN A N 1
ATOM 828 C CA . GLN A 1 111 ? -12.392 -0.468 23.526 1.00 83.38 111 GLN A CA 1
ATOM 829 C C . GLN A 1 111 ? -13.770 -0.766 24.118 1.00 83.38 111 GLN A C 1
ATOM 831 O O . GLN A 1 111 ? -14.706 -1.102 23.398 1.00 83.38 111 GLN A O 1
ATOM 836 N N . GLU A 1 112 ? -13.895 -0.600 25.437 1.00 68.88 112 GLU A N 1
ATOM 837 C CA . GLU A 1 112 ? -15.193 -0.549 26.114 1.00 68.88 112 GLU A CA 1
ATOM 838 C C . GLU A 1 112 ? -16.073 0.516 25.434 1.00 68.88 112 GLU A C 1
ATOM 840 O O . GLU A 1 112 ? -15.558 1.592 25.105 1.00 68.88 112 GLU A O 1
ATOM 845 N N . PRO A 1 113 ? -17.377 0.266 25.224 1.00 64.69 113 PRO A N 1
ATOM 846 C CA . PRO A 1 113 ? -18.274 1.224 24.589 1.00 64.69 113 PRO A CA 1
ATOM 847 C C . PRO A 1 113 ? -18.375 2.502 25.434 1.00 64.69 113 PRO A C 1
ATOM 849 O O . PRO A 1 113 ? -19.199 2.626 26.340 1.00 64.69 113 PRO A O 1
ATOM 852 N N . SER A 1 114 ? -17.518 3.482 25.149 1.00 59.66 114 SER A N 1
ATOM 853 C CA . SER A 1 114 ? -17.493 4.747 25.868 1.00 59.66 114 SER A CA 1
ATOM 854 C C . SER A 1 114 ? -18.616 5.651 25.357 1.00 59.66 114 SER A C 1
ATOM 856 O O . SER A 1 114 ? -18.593 6.098 24.211 1.00 59.66 114 SER A O 1
ATOM 858 N N . ASN A 1 115 ? -19.601 5.926 26.215 1.00 52.62 115 ASN A N 1
ATOM 859 C CA . ASN A 1 115 ? -20.608 6.986 26.066 1.00 52.62 115 ASN A CA 1
ATOM 860 C C . ASN A 1 115 ? -21.302 7.091 24.688 1.00 52.62 115 ASN A C 1
ATOM 862 O O . ASN A 1 115 ? -21.566 8.193 24.211 1.00 52.62 115 ASN A O 1
ATOM 866 N N . GLY A 1 116 ? -21.624 5.960 24.052 1.00 54.19 116 GLY A N 1
ATOM 867 C CA . GLY A 1 116 ? -22.467 5.930 22.848 1.00 54.19 116 GLY A CA 1
ATOM 868 C C . GLY A 1 116 ? -21.800 6.396 21.546 1.00 54.19 116 GLY A C 1
ATOM 869 O O . GLY A 1 116 ? -22.478 6.464 20.523 1.00 54.19 116 GLY A O 1
ATOM 870 N N . LEU A 1 117 ? -20.493 6.680 21.551 1.00 54.22 117 LEU A N 1
ATOM 871 C CA . LEU A 1 117 ? -19.710 6.885 20.330 1.00 54.22 117 LEU A CA 1
ATOM 872 C C . LEU A 1 117 ? -19.126 5.537 19.897 1.00 54.22 117 LEU A C 1
ATOM 874 O O . LEU A 1 117 ? -18.188 5.031 20.507 1.00 54.22 117 LEU A O 1
ATOM 878 N N . SER A 1 118 ? -19.718 4.945 18.860 1.00 61.00 118 SER A N 1
ATOM 879 C CA . SER A 1 118 ? -19.158 3.778 18.173 1.00 61.00 118 SER A CA 1
ATOM 880 C C . SER A 1 118 ? -17.756 4.114 17.654 1.00 61.00 118 SER A C 1
ATOM 882 O O . SER A 1 118 ? -17.541 5.167 17.050 1.00 61.00 118 SER A O 1
ATOM 884 N N . SER A 1 119 ? -16.796 3.230 17.919 1.00 75.44 119 SER A N 1
ATOM 885 C CA . SER A 1 119 ? -15.471 3.260 17.310 1.00 75.44 119 SER A CA 1
ATOM 886 C C . SER A 1 119 ? -15.614 3.035 15.801 1.00 75.44 119 SER A C 1
ATOM 888 O O . SER A 1 119 ? -16.030 1.963 15.385 1.00 75.44 119 SER A O 1
ATOM 890 N N . ASP A 1 120 ? -15.304 4.046 14.982 1.00 86.62 120 ASP A N 1
ATOM 891 C CA . ASP A 1 120 ? -15.472 3.992 13.522 1.00 86.62 120 ASP A CA 1
ATOM 892 C C . ASP A 1 120 ? -14.343 3.173 12.854 1.00 86.62 120 ASP A C 1
ATOM 894 O O . ASP A 1 120 ? -13.186 3.617 12.848 1.00 86.62 120 ASP A O 1
ATOM 898 N N . PRO A 1 121 ? -14.633 1.988 12.275 1.00 93.06 121 PRO A N 1
ATOM 899 C CA . PRO A 1 121 ? -13.631 1.155 11.621 1.00 93.06 121 PRO A CA 1
ATOM 900 C C . PRO A 1 121 ? -13.404 1.528 10.148 1.00 93.06 121 PRO A C 1
ATOM 902 O O . PRO A 1 121 ? -12.569 0.905 9.491 1.00 93.06 121 PRO A O 1
ATOM 905 N N . THR A 1 122 ? -14.115 2.521 9.603 1.00 93.69 122 THR A N 1
ATOM 906 C CA . THR A 1 122 ? -14.119 2.834 8.163 1.00 93.69 122 THR A CA 1
ATOM 907 C C . THR A 1 122 ? -12.713 3.096 7.631 1.00 93.69 122 THR A C 1
ATOM 909 O O . THR A 1 122 ? -12.310 2.519 6.626 1.00 93.69 122 THR A O 1
ATOM 912 N N . VAL A 1 123 ? -11.912 3.896 8.342 1.00 94.12 123 VAL A N 1
ATOM 913 C CA . VAL A 1 123 ? -10.559 4.270 7.895 1.00 94.12 123 VAL A CA 1
ATOM 914 C C . VAL A 1 123 ? -9.626 3.058 7.723 1.00 94.12 123 VAL A C 1
ATOM 916 O O . VAL A 1 123 ? -9.073 2.898 6.632 1.00 94.12 123 VAL A O 1
ATOM 919 N N . PRO A 1 124 ? -9.393 2.194 8.733 1.00 95.44 124 PRO A N 1
ATOM 920 C CA . PRO A 1 124 ? -8.548 1.016 8.543 1.00 95.44 124 PRO A CA 1
ATOM 921 C C . PRO A 1 124 ? -9.135 0.005 7.543 1.00 95.44 124 PRO A C 1
ATOM 923 O O . PRO A 1 124 ? -8.361 -0.639 6.830 1.00 95.44 124 PRO A O 1
ATOM 926 N N . LEU A 1 125 ? -10.466 -0.107 7.427 1.00 97.19 125 LEU A N 1
ATOM 927 C CA . LEU A 1 125 ? -11.112 -0.961 6.422 1.00 97.19 125 LEU A CA 1
ATOM 928 C C . LEU A 1 125 ? -10.860 -0.462 4.991 1.00 97.19 125 LEU A C 1
ATOM 930 O O . LEU A 1 125 ? -10.421 -1.244 4.147 1.00 97.19 125 LEU A O 1
ATOM 934 N N . ASP A 1 126 ? -11.036 0.833 4.724 1.00 96.38 126 ASP A N 1
ATOM 935 C CA . ASP A 1 126 ? -10.760 1.448 3.417 1.00 96.38 126 ASP A CA 1
ATOM 936 C C . ASP A 1 126 ? -9.289 1.296 3.019 1.00 96.38 126 ASP A C 1
ATOM 938 O O . ASP A 1 126 ? -8.948 1.021 1.861 1.00 96.38 126 ASP A O 1
ATOM 942 N N . ARG A 1 127 ? -8.392 1.430 4.000 1.00 97.81 127 ARG A N 1
ATOM 943 C CA . ARG A 1 127 ? -6.953 1.237 3.812 1.00 97.81 127 ARG A CA 1
ATOM 944 C C . ARG A 1 127 ? -6.603 -0.215 3.485 1.00 97.81 127 ARG A C 1
ATOM 946 O O . ARG A 1 127 ? -5.806 -0.448 2.579 1.00 97.81 127 ARG A O 1
ATOM 953 N N . LEU A 1 128 ? -7.209 -1.198 4.153 1.00 98.38 128 LEU A N 1
ATOM 954 C CA . LEU A 1 128 ? -7.055 -2.609 3.775 1.00 98.38 128 LEU A CA 1
ATOM 955 C C . LEU A 1 128 ? -7.621 -2.871 2.374 1.00 98.38 128 LEU A C 1
ATOM 957 O O . LEU A 1 128 ? -6.961 -3.512 1.555 1.00 98.38 128 LEU A O 1
ATOM 961 N N . ALA A 1 129 ? -8.797 -2.323 2.066 1.00 98.06 129 ALA A N 1
ATOM 962 C CA . ALA A 1 129 ? -9.443 -2.492 0.772 1.00 98.06 129 ALA A CA 1
ATOM 963 C C . ALA A 1 129 ? -8.567 -1.978 -0.381 1.00 98.06 129 ALA A C 1
ATOM 965 O O . ALA A 1 129 ? -8.410 -2.673 -1.387 1.00 98.06 129 ALA A O 1
ATOM 966 N N . VAL A 1 130 ? -7.948 -0.796 -0.247 1.00 98.56 130 VAL A N 1
ATOM 967 C CA . VAL A 1 130 ? -7.074 -0.253 -1.302 1.00 98.56 130 VAL A CA 1
ATOM 968 C C . VAL A 1 130 ? -5.798 -1.077 -1.491 1.00 98.56 130 VAL A C 1
ATOM 970 O O . VAL A 1 130 ? -5.358 -1.235 -2.632 1.00 98.56 130 VAL A O 1
ATOM 973 N N . ILE A 1 131 ? -5.235 -1.639 -0.413 1.00 98.62 131 ILE A N 1
ATOM 974 C CA . ILE A 1 131 ? -4.066 -2.525 -0.484 1.00 98.62 131 ILE A CA 1
ATOM 975 C C . ILE A 1 131 ? -4.415 -3.751 -1.337 1.00 98.62 131 ILE A C 1
ATOM 977 O O . ILE A 1 131 ? -3.815 -3.950 -2.394 1.00 98.62 131 ILE A O 1
ATOM 981 N N . PHE A 1 132 ? -5.449 -4.513 -0.963 1.00 98.38 132 PHE A N 1
ATOM 982 C CA . PHE A 1 132 ? -5.838 -5.716 -1.711 1.00 98.38 132 PHE A CA 1
ATOM 983 C C . PHE A 1 132 ? -6.283 -5.416 -3.139 1.00 98.38 132 PHE A C 1
ATOM 985 O O . PHE A 1 132 ? -5.939 -6.158 -4.055 1.00 98.38 132 PHE A O 1
ATOM 992 N N . ARG A 1 133 ? -6.995 -4.305 -3.358 1.00 98.56 133 ARG A N 1
ATOM 993 C CA . ARG A 1 133 ? -7.442 -3.897 -4.696 1.00 98.56 133 ARG A CA 1
ATOM 994 C C . ARG A 1 133 ? -6.283 -3.686 -5.669 1.00 98.56 133 ARG A C 1
ATOM 996 O O . ARG A 1 133 ? -6.468 -3.863 -6.874 1.00 98.56 133 ARG A O 1
ATOM 1003 N N . HIS A 1 134 ? -5.119 -3.261 -5.179 1.00 98.56 134 HIS A N 1
ATOM 1004 C CA . HIS A 1 134 ? -3.989 -2.875 -6.023 1.00 98.56 134 HIS A CA 1
ATOM 1005 C C . HIS A 1 134 ? -2.784 -3.821 -5.955 1.00 98.56 134 HIS A C 1
ATOM 1007 O O . HIS A 1 134 ? -1.925 -3.735 -6.835 1.00 98.56 134 HIS A O 1
ATOM 1013 N N . THR A 1 135 ? -2.751 -4.776 -5.024 1.00 98.38 135 THR A N 1
ATOM 1014 C CA . THR A 1 135 ? -1.773 -5.872 -5.022 1.00 98.38 135 THR A CA 1
ATOM 1015 C C . THR A 1 135 ? -2.206 -6.990 -5.976 1.00 98.38 135 THR A C 1
ATOM 1017 O O . THR A 1 135 ? -2.739 -8.015 -5.560 1.00 98.38 135 THR A O 1
ATOM 1020 N N . ASN A 1 136 ? -1.959 -6.782 -7.273 1.00 97.19 136 ASN A N 1
ATOM 1021 C CA . ASN A 1 136 ? -2.261 -7.741 -8.345 1.00 97.19 136 ASN A CA 1
ATOM 1022 C C . ASN A 1 136 ? -0.958 -8.208 -9.023 1.00 97.19 136 ASN A C 1
ATOM 1024 O O . ASN A 1 136 ? -0.585 -7.654 -10.064 1.00 97.19 136 ASN A O 1
ATOM 1028 N N . PRO A 1 137 ? -0.213 -9.150 -8.419 1.00 96.50 137 PRO A N 1
ATOM 1029 C CA . PRO A 1 137 ? 1.007 -9.676 -9.015 1.00 96.50 137 PRO A CA 1
ATOM 1030 C C . PRO A 1 137 ? 0.712 -10.613 -10.186 1.00 96.50 137 PRO A C 1
ATOM 1032 O O . PRO A 1 137 ? -0.391 -11.137 -10.334 1.00 96.50 137 PRO A O 1
ATOM 1035 N N . ILE A 1 138 ? 1.730 -10.853 -11.009 1.00 94.44 138 ILE A N 1
ATOM 1036 C CA . ILE A 1 138 ? 1.677 -11.882 -12.048 1.00 94.44 138 ILE A CA 1
ATOM 1037 C C . ILE A 1 138 ? 1.978 -13.221 -11.373 1.00 94.44 138 ILE A C 1
ATOM 1039 O O . ILE A 1 138 ? 3.083 -13.422 -10.879 1.00 94.44 138 ILE A O 1
ATOM 1043 N N . VAL A 1 139 ? 0.988 -14.111 -11.329 1.00 94.31 139 VAL A N 1
ATOM 1044 C CA . VAL A 1 139 ? 1.109 -15.456 -10.749 1.00 94.31 139 VAL A CA 1
ATOM 1045 C C . VAL A 1 139 ? 1.027 -16.470 -11.884 1.00 94.31 139 VAL A C 1
ATOM 1047 O O . VAL A 1 139 ? 0.057 -16.461 -12.644 1.00 94.31 139 VAL A O 1
ATOM 1050 N N . GLU A 1 140 ? 2.046 -17.315 -12.028 1.00 91.44 140 GLU A N 1
ATOM 1051 C CA . GLU A 1 140 ? 2.075 -18.340 -13.072 1.00 91.44 140 GLU A CA 1
ATOM 1052 C C . GLU A 1 140 ? 1.230 -19.566 -12.691 1.00 91.44 140 GLU A C 1
ATOM 1054 O O . GLU A 1 140 ? 0.859 -19.779 -11.532 1.00 91.44 140 GLU A O 1
ATOM 1059 N N . ASN A 1 141 ? 0.913 -20.400 -13.685 1.00 87.75 141 ASN A N 1
ATOM 1060 C CA . ASN A 1 141 ? 0.078 -21.581 -13.487 1.00 87.75 141 ASN A CA 1
ATOM 1061 C C . ASN A 1 141 ? 0.676 -22.531 -12.439 1.00 87.75 141 ASN A C 1
ATOM 1063 O O . ASN A 1 141 ? 1.807 -22.993 -12.569 1.00 87.75 141 ASN A O 1
ATOM 1067 N N . GLY A 1 142 ? -0.129 -22.866 -11.429 1.00 89.19 142 GLY A N 1
ATOM 1068 C CA . GLY A 1 142 ? 0.247 -23.783 -10.352 1.00 89.19 142 GLY A CA 1
ATOM 1069 C C . GLY A 1 142 ? 0.915 -23.118 -9.146 1.00 89.19 142 GLY A C 1
ATOM 1070 O O . GLY A 1 142 ? 1.125 -23.795 -8.142 1.00 89.19 142 GLY A O 1
ATOM 1071 N N . GLN A 1 143 ? 1.207 -21.814 -9.196 1.00 92.44 143 GLN A N 1
ATOM 1072 C CA . GLN A 1 143 ? 1.695 -21.072 -8.034 1.00 92.44 143 GLN A CA 1
ATOM 1073 C C . GLN A 1 143 ? 0.537 -20.587 -7.152 1.00 92.44 143 GLN A C 1
ATOM 1075 O O . GLN A 1 143 ? -0.519 -20.172 -7.632 1.00 92.44 143 GLN A O 1
ATOM 1080 N N . THR A 1 144 ? 0.748 -20.607 -5.836 1.00 93.31 144 THR A N 1
ATOM 1081 C CA . THR A 1 144 ? -0.197 -20.044 -4.865 1.00 93.31 144 THR A CA 1
ATOM 1082 C C . THR A 1 144 ? -0.162 -18.520 -4.923 1.00 93.31 144 THR A C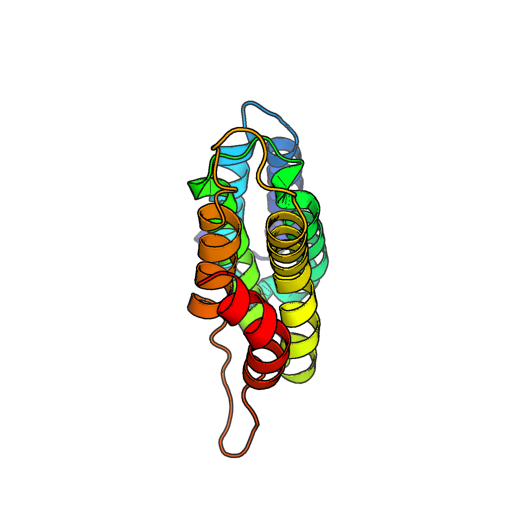 1
ATOM 1084 O O . THR A 1 144 ? 0.909 -17.914 -4.906 1.00 93.31 144 THR A O 1
ATOM 1087 N N . HIS A 1 145 ? -1.332 -17.881 -4.930 1.00 96.31 145 HIS A N 1
ATOM 1088 C CA . HIS A 1 145 ? -1.413 -16.424 -4.911 1.00 96.31 145 HIS A CA 1
ATOM 1089 C C . HIS A 1 145 ? -0.870 -15.861 -3.580 1.00 96.31 145 HIS A C 1
ATOM 1091 O O . HIS A 1 145 ? -1.341 -16.277 -2.516 1.00 96.31 145 HIS A O 1
ATOM 1097 N N . PRO A 1 146 ? 0.049 -14.875 -3.583 1.00 96.00 146 PRO A N 1
ATOM 1098 C CA . PRO A 1 146 ? 0.699 -14.409 -2.354 1.00 96.00 146 PRO A CA 1
ATOM 1099 C C . PRO A 1 146 ? -0.280 -13.754 -1.365 1.00 96.00 146 PRO A C 1
ATOM 1101 O O . PRO A 1 146 ? -0.095 -13.862 -0.156 1.00 96.00 146 PRO A O 1
ATOM 1104 N N . CYS A 1 147 ? -1.375 -13.149 -1.846 1.00 96.81 147 CYS A N 1
ATOM 1105 C CA . CYS A 1 147 ? -2.406 -12.586 -0.963 1.00 96.81 147 CYS A CA 1
ATOM 1106 C C . CYS A 1 147 ? -3.249 -13.646 -0.235 1.00 96.81 147 CYS A C 1
ATOM 1108 O O . CYS A 1 147 ? -3.902 -13.305 0.746 1.00 96.81 147 CYS A O 1
ATOM 1110 N N . GLN A 1 148 ? -3.259 -14.910 -0.682 1.00 95.44 148 GLN A N 1
ATOM 1111 C CA . GLN A 1 148 ? -4.121 -15.944 -0.095 1.00 95.44 148 GLN A CA 1
ATOM 1112 C C . GLN A 1 148 ? -3.809 -16.162 1.389 1.00 95.44 148 GLN A C 1
ATOM 1114 O O . GLN A 1 148 ? -4.723 -16.177 2.212 1.00 95.44 148 GLN A O 1
ATOM 1119 N N . LYS A 1 149 ? -2.522 -16.292 1.731 1.00 93.06 149 LYS A N 1
ATOM 1120 C CA . LYS A 1 149 ? -2.079 -16.477 3.118 1.00 93.06 149 LYS A CA 1
ATOM 1121 C C . LYS A 1 149 ? -2.463 -15.274 3.983 1.00 93.06 149 LYS A C 1
ATOM 1123 O O . LYS A 1 149 ? -3.033 -15.447 5.054 1.00 93.06 149 LYS A O 1
ATOM 1128 N N . VAL A 1 150 ? -2.229 -14.062 3.482 1.00 96.56 150 VAL A N 1
ATOM 1129 C CA . VAL A 1 150 ? -2.515 -12.830 4.230 1.00 96.56 150 VAL A CA 1
ATOM 1130 C C . VAL A 1 150 ? -4.013 -12.657 4.476 1.00 96.56 150 VAL A C 1
ATOM 1132 O O . VAL A 1 150 ? -4.407 -12.291 5.575 1.00 96.56 150 VAL A O 1
ATOM 1135 N N . ILE A 1 151 ? -4.868 -12.986 3.500 1.00 96.00 151 ILE A N 1
ATOM 1136 C CA . ILE A 1 151 ? -6.330 -12.948 3.676 1.00 96.00 151 ILE A CA 1
ATOM 1137 C C . ILE A 1 151 ? -6.766 -13.862 4.828 1.00 96.00 151 ILE A C 1
ATOM 1139 O O . ILE A 1 151 ? -7.586 -13.455 5.646 1.00 96.00 151 ILE A O 1
ATOM 1143 N N . GLN A 1 152 ? -6.198 -15.066 4.934 1.00 95.81 152 GLN A N 1
ATOM 1144 C CA . GLN A 1 152 ? -6.501 -15.985 6.037 1.00 95.81 152 GLN A CA 1
ATOM 1145 C C . GLN A 1 152 ? -6.049 -15.431 7.396 1.00 95.81 152 GLN A C 1
ATOM 1147 O O . GLN A 1 152 ? -6.757 -15.602 8.385 1.00 95.81 152 GLN A O 1
ATOM 1152 N N . GLU A 1 153 ? -4.907 -14.739 7.444 1.00 95.25 153 GLU A N 1
ATOM 1153 C CA . GLU A 1 153 ? -4.389 -14.101 8.663 1.00 95.25 153 GLU A CA 1
ATOM 1154 C C . GLU A 1 153 ? -5.277 -12.940 9.141 1.00 95.25 153 GLU A C 1
ATOM 1156 O O . GLU A 1 153 ? -5.475 -12.770 10.345 1.00 95.25 153 GLU A O 1
ATOM 1161 N N . ILE A 1 154 ? -5.825 -12.142 8.217 1.00 96.69 154 ILE A N 1
ATOM 1162 C CA . ILE A 1 154 ? -6.644 -10.967 8.561 1.00 96.69 154 ILE A CA 1
ATOM 1163 C C . ILE A 1 154 ? -8.139 -11.270 8.693 1.00 96.69 154 ILE A C 1
ATOM 1165 O O . ILE A 1 154 ? -8.864 -10.485 9.300 1.00 96.69 154 ILE A O 1
ATOM 1169 N N . TRP A 1 155 ? -8.620 -12.378 8.126 1.00 97.12 155 TRP A N 1
ATOM 1170 C CA . TRP A 1 155 ? -10.045 -12.708 8.112 1.00 97.12 155 TRP A CA 1
ATOM 1171 C C . TRP A 1 155 ? -10.705 -12.672 9.501 1.00 97.12 155 TRP A C 1
ATOM 1173 O O . TRP A 1 155 ? -11.779 -12.079 9.603 1.00 97.12 155 TRP A O 1
ATOM 1183 N N . PRO A 1 156 ? -10.090 -13.201 10.582 1.00 97.62 156 PRO A N 1
ATOM 1184 C CA . PRO A 1 156 ? -10.708 -13.168 11.905 1.00 97.62 156 PRO A CA 1
ATOM 1185 C C . PRO A 1 156 ? -11.042 -11.752 12.386 1.00 97.62 156 PRO A C 1
ATOM 1187 O O . PRO A 1 156 ? -12.150 -11.524 12.856 1.00 97.62 156 PRO A O 1
ATOM 1190 N N . VAL A 1 157 ? -10.129 -10.785 12.210 1.00 96.69 157 VAL A N 1
ATOM 1191 C CA . VAL A 1 157 ? -10.384 -9.402 12.651 1.00 96.69 157 VAL A CA 1
ATOM 1192 C C . VAL A 1 157 ? -11.437 -8.714 11.781 1.00 96.69 157 VAL A C 1
ATOM 1194 O O . VAL A 1 157 ? -12.242 -7.943 12.295 1.00 96.69 157 VAL A O 1
ATOM 1197 N N . LEU A 1 158 ? -11.471 -9.008 10.476 1.00 96.25 158 LEU A N 1
ATOM 1198 C CA . LEU A 1 158 ? -12.502 -8.474 9.584 1.00 96.25 158 LEU A CA 1
ATOM 1199 C C . LEU A 1 158 ? -13.884 -9.016 9.955 1.00 96.25 158 LEU A C 1
ATOM 1201 O O . LEU A 1 158 ? -14.828 -8.241 10.037 1.00 96.25 158 LEU A O 1
ATOM 1205 N N . SER A 1 159 ? -13.985 -10.320 10.221 1.00 96.62 159 SER A N 1
ATOM 1206 C CA . SER A 1 159 ? -15.237 -10.977 10.606 1.00 96.62 159 SER A CA 1
ATOM 1207 C C . SER A 1 159 ? -15.763 -10.537 11.971 1.00 96.62 159 SER A C 1
ATOM 1209 O O . SER A 1 159 ? -16.951 -10.687 12.217 1.00 96.62 159 SER A O 1
ATOM 1211 N N . GLU A 1 160 ? -14.899 -10.074 12.872 1.00 94.38 160 GLU A N 1
ATOM 1212 C CA . GLU A 1 160 ? -15.306 -9.537 14.176 1.00 94.38 160 GLU A CA 1
ATOM 1213 C C . GLU A 1 160 ? -15.717 -8.057 14.087 1.00 94.38 160 GLU A C 1
ATOM 1215 O O . GLU A 1 160 ? -16.490 -7.574 14.908 1.00 94.38 160 GLU A O 1
ATOM 1220 N N . THR A 1 161 ? -15.206 -7.334 13.084 1.00 92.44 161 THR A N 1
ATOM 1221 C CA . THR A 1 161 ? -15.503 -5.909 12.860 1.00 92.44 161 THR A CA 1
ATOM 1222 C C . THR A 1 161 ? -16.810 -5.685 12.083 1.00 92.44 161 THR A C 1
ATOM 1224 O O . THR A 1 161 ? -17.460 -4.662 12.295 1.00 92.44 161 THR A O 1
ATOM 1227 N N . LEU A 1 162 ? -17.152 -6.586 11.151 1.00 85.81 162 LEU A N 1
ATOM 1228 C CA . LEU A 1 162 ? -18.296 -6.492 10.227 1.00 85.81 162 LEU A CA 1
ATOM 1229 C C . LEU A 1 162 ? -19.514 -7.275 10.727 1.00 85.81 162 LEU A C 1
ATOM 1231 O O . LEU A 1 162 ? -20.638 -6.755 10.546 1.00 85.81 162 LEU A O 1
#

Radius of gyration: 16.7 Å; chains: 1; bounding box: 41×46×45 Å

pLDDT: mean 94.4, std 8.21, range [52.62, 98.75]

Organism: Pelodiscus sinensis (NCBI:txid13735)

InterPro domains:
  IPR011989 Armadillo-like helical [G3DSA:1.25.10.10] (1-162)
  IPR016024 Armadillo-type fold [SSF48371] (3-161)
  IPR051345 Importin beta-like nuclear transport receptors [PTHR12363] (1-162)
  IPR057942 Transportin-3/Importin-13, third TPR domain [PF24140] (1-57)

Sequence (162 aa):
MSEVVDRNPHFLDPVLGYLMKGLCEKSLASAAAKAIHNICSVCRDHMAQHFNGLLEIARSLDSFMLSPEAAVGLLKGTALVLARLPLEKIAECLSELCAVQVMALKKLLSQEPSNGLSSDPTVPLDRLAVIFRHTNPIVENGQTHPCQKVIQEIWPVLSETL

Foldseek 3Di:
DLLVCLVVVVCVVVLLVVLVVLCQDLVRNLVSLLVLLSNLQSNLLSCLVVLVVLLVCLLCVVVTNYDLVSNLSSLLSSLQSLLNDDLVVSLVSLLSSLVSLLVVLVVLLPDDCPPPDRDDSVSSVSSNVSNVVRNDHDDDPPDDHSCPVSCVVSVVSVVSND